Protein AF-A0A7Y5HVT7-F1 (afdb_monomer_lite)

Radius of gyration: 13.72 Å; chains: 1; bounding box: 36×22×36 Å

Sequence (101 aa):
LAGAALTHWRAAVMAGMRAPAEGQPGTPEPSPYLPAGALELPQSVRVSAQGRNAEGHAVAAQAVWFARVKSAQVHACHAVLFSARPDPAAADPFFAGLELQ

Structure (mmCIF, N/CA/C/O backbone):
data_AF-A0A7Y5HVT7-F1
#
_entry.id   AF-A0A7Y5HVT7-F1
#
loop_
_atom_site.group_PDB
_atom_site.id
_atom_site.type_symbol
_atom_site.label_atom_id
_atom_site.label_alt_id
_atom_site.label_comp_id
_atom_site.label_asym_id
_atom_site.label_entity_id
_atom_site.label_seq_id
_atom_site.pdbx_PDB_ins_code
_atom_site.Cartn_x
_atom_site.Cartn_y
_atom_site.Cartn_z
_atom_site.occupancy
_atom_site.B_iso_or_equiv
_atom_site.auth_seq_id
_atom_site.auth_comp_id
_atom_site.auth_asym_id
_atom_site.auth_atom_id
_atom_site.pdbx_PDB_model_num
ATOM 1 N N . LEU A 1 1 ? 3.336 -5.258 16.889 1.00 81.69 1 LEU A N 1
ATOM 2 C CA . LEU A 1 1 ? 3.477 -6.254 15.796 1.00 81.69 1 LEU A CA 1
ATOM 3 C C . LEU A 1 1 ? 3.007 -5.719 14.445 1.00 81.69 1 LEU A C 1
ATOM 5 O O . LEU A 1 1 ? 3.773 -5.814 13.498 1.00 81.69 1 LEU A O 1
ATOM 9 N N . ALA A 1 2 ? 1.819 -5.111 14.348 1.00 88.75 2 ALA A N 1
ATOM 10 C CA . ALA A 1 2 ? 1.285 -4.608 13.074 1.00 88.75 2 ALA A CA 1
ATOM 11 C C . ALA A 1 2 ? 2.235 -3.659 12.317 1.00 88.75 2 ALA A C 1
ATOM 13 O O . ALA A 1 2 ? 2.487 -3.882 11.140 1.00 88.75 2 ALA A O 1
ATOM 14 N N . GLY A 1 3 ? 2.844 -2.677 12.994 1.00 92.62 3 GLY A N 1
ATOM 15 C CA . GLY A 1 3 ? 3.820 -1.779 12.358 1.00 92.62 3 GLY A CA 1
ATOM 16 C C . GLY A 1 3 ? 5.018 -2.518 11.747 1.00 92.62 3 GLY A C 1
ATOM 17 O O . GLY A 1 3 ? 5.370 -2.276 10.599 1.00 92.62 3 GLY A O 1
ATOM 18 N N . ALA A 1 4 ? 5.591 -3.490 12.465 1.00 94.75 4 ALA A N 1
ATOM 19 C CA . ALA A 1 4 ? 6.673 -4.314 11.927 1.00 94.75 4 ALA A CA 1
ATOM 20 C C . ALA A 1 4 ? 6.205 -5.145 10.723 1.00 94.75 4 ALA A C 1
ATOM 22 O O . ALA A 1 4 ? 6.921 -5.215 9.729 1.00 94.75 4 ALA A O 1
ATOM 23 N N . ALA A 1 5 ? 5.006 -5.732 10.774 1.00 95.44 5 ALA A N 1
ATOM 24 C CA . ALA A 1 5 ? 4.454 -6.480 9.647 1.00 95.44 5 ALA A CA 1
ATOM 25 C C . ALA A 1 5 ? 4.308 -5.600 8.392 1.00 95.44 5 ALA A C 1
ATOM 27 O O . ALA A 1 5 ? 4.727 -6.018 7.317 1.00 95.44 5 ALA A O 1
ATOM 28 N N . LEU A 1 6 ? 3.802 -4.368 8.533 1.00 97.50 6 LEU A N 1
ATOM 29 C CA . LEU A 1 6 ? 3.689 -3.414 7.423 1.00 97.50 6 LEU A CA 1
ATOM 30 C C . LEU A 1 6 ? 5.059 -3.046 6.843 1.00 97.50 6 LEU A C 1
ATOM 32 O O . LEU A 1 6 ? 5.229 -3.081 5.626 1.00 97.50 6 LEU A O 1
ATOM 36 N N . THR A 1 7 ? 6.054 -2.768 7.693 1.00 95.88 7 THR A N 1
ATOM 37 C CA . THR A 1 7 ? 7.422 -2.459 7.245 1.00 95.88 7 THR A CA 1
ATOM 38 C C . THR A 1 7 ? 8.030 -3.601 6.430 1.00 95.88 7 THR A C 1
ATOM 40 O O . THR A 1 7 ? 8.507 -3.377 5.316 1.00 95.88 7 THR A O 1
ATOM 43 N N . HIS A 1 8 ? 7.998 -4.829 6.955 1.00 95.38 8 HIS A N 1
ATOM 44 C CA . HIS A 1 8 ? 8.603 -5.979 6.277 1.00 95.38 8 HIS A CA 1
ATOM 45 C C . HIS A 1 8 ? 7.833 -6.357 5.010 1.00 95.38 8 HIS A C 1
ATOM 47 O O . HIS A 1 8 ? 8.443 -6.684 3.994 1.00 95.38 8 HIS A O 1
ATOM 53 N N . TRP A 1 9 ? 6.501 -6.272 5.039 1.00 96.62 9 TRP A N 1
ATOM 54 C CA . TRP A 1 9 ? 5.688 -6.551 3.862 1.00 96.62 9 TRP A CA 1
ATOM 55 C C . TRP A 1 9 ? 5.953 -5.544 2.742 1.00 96.62 9 TRP A C 1
ATOM 57 O O . TRP A 1 9 ? 6.156 -5.951 1.599 1.00 96.62 9 TRP A O 1
ATOM 67 N N . ARG A 1 10 ? 6.046 -4.248 3.063 1.00 96.44 10 ARG A N 1
ATOM 68 C CA . ARG A 1 10 ? 6.445 -3.216 2.098 1.00 96.44 10 ARG A CA 1
ATOM 69 C C . ARG A 1 10 ? 7.797 -3.545 1.471 1.00 96.44 10 ARG A C 1
ATOM 71 O O . ARG A 1 10 ? 7.895 -3.577 0.250 1.00 96.44 10 ARG A O 1
ATOM 78 N N . ALA A 1 11 ? 8.813 -3.852 2.280 1.00 94.56 11 ALA A N 1
ATOM 79 C CA . ALA A 1 11 ? 10.137 -4.216 1.774 1.00 94.56 11 ALA A CA 1
ATOM 80 C C . ALA A 1 11 ? 10.085 -5.428 0.823 1.00 94.56 11 ALA A C 1
ATOM 82 O O . ALA A 1 11 ? 10.703 -5.405 -0.240 1.00 94.56 11 ALA A O 1
ATOM 83 N N . ALA A 1 12 ? 9.293 -6.452 1.158 1.00 95.38 12 ALA A N 1
ATOM 84 C CA . ALA A 1 12 ? 9.121 -7.635 0.319 1.00 95.38 12 ALA A CA 1
ATOM 85 C C . ALA A 1 12 ? 8.446 -7.319 -1.029 1.00 95.38 12 ALA A C 1
ATOM 87 O O . ALA A 1 12 ? 8.902 -7.800 -2.066 1.00 95.38 12 ALA A O 1
ATOM 88 N N . VAL A 1 13 ? 7.397 -6.487 -1.039 1.00 95.50 13 VAL A N 1
ATOM 89 C CA . VAL A 1 13 ? 6.726 -6.056 -2.282 1.00 95.50 13 VAL A CA 1
ATOM 90 C C . VAL A 1 13 ? 7.690 -5.262 -3.168 1.00 95.50 13 VAL A C 1
ATOM 92 O O . VAL A 1 13 ? 7.803 -5.545 -4.360 1.00 95.50 13 VAL A O 1
ATOM 95 N N . MET A 1 14 ? 8.436 -4.325 -2.577 1.00 95.31 14 MET A N 1
ATOM 96 C CA . MET A 1 14 ? 9.422 -3.499 -3.281 1.00 95.31 14 MET A CA 1
ATOM 97 C C . MET A 1 14 ? 10.558 -4.332 -3.887 1.00 95.31 14 MET A C 1
ATOM 99 O O . MET A 1 14 ? 10.923 -4.140 -5.049 1.00 95.31 14 MET A O 1
ATOM 103 N N . ALA A 1 15 ? 11.075 -5.307 -3.136 1.00 94.06 15 ALA A N 1
ATOM 104 C CA . ALA A 1 15 ? 12.078 -6.245 -3.629 1.00 94.06 15 ALA A CA 1
ATOM 105 C C . ALA A 1 15 ? 11.530 -7.128 -4.763 1.00 94.06 15 ALA A C 1
ATOM 107 O O . ALA A 1 15 ? 12.212 -7.340 -5.766 1.00 94.06 15 ALA A O 1
ATOM 108 N N . GLY A 1 16 ? 10.280 -7.593 -4.646 1.00 93.88 16 GLY A N 1
ATOM 109 C CA . GLY A 1 16 ? 9.612 -8.399 -5.671 1.00 93.88 16 GLY A CA 1
ATOM 110 C C . GLY A 1 16 ? 9.476 -7.678 -7.015 1.00 93.88 16 GLY A C 1
ATOM 111 O O . GLY A 1 16 ? 9.673 -8.292 -8.062 1.00 93.88 16 GLY A O 1
ATOM 112 N N . MET A 1 17 ? 9.222 -6.367 -6.992 1.00 94.75 17 MET A N 1
ATOM 113 C CA . MET A 1 17 ? 9.202 -5.526 -8.194 1.00 94.75 17 MET A CA 1
ATOM 114 C C . MET A 1 17 ? 10.576 -4.965 -8.579 1.00 94.75 17 MET A C 1
ATOM 116 O O . MET A 1 17 ? 10.647 -4.089 -9.437 1.00 94.75 17 MET A O 1
ATOM 120 N N . ARG A 1 18 ? 11.667 -5.415 -7.943 1.00 95.31 18 ARG A N 1
ATOM 121 C CA . ARG A 1 18 ? 13.038 -4.941 -8.206 1.00 95.31 18 ARG A CA 1
ATOM 122 C C . ARG A 1 18 ? 13.137 -3.407 -8.214 1.00 95.31 18 ARG A C 1
ATOM 124 O O . ARG A 1 18 ? 13.818 -2.834 -9.067 1.00 95.31 18 ARG A O 1
ATOM 131 N N . ALA A 1 19 ? 12.398 -2.747 -7.322 1.00 93.69 19 ALA A N 1
ATOM 132 C CA . ALA A 1 19 ? 12.476 -1.302 -7.157 1.00 93.69 19 ALA A CA 1
ATOM 133 C C . ALA A 1 19 ? 13.845 -0.905 -6.569 1.00 93.69 19 ALA A C 1
ATOM 135 O O . ALA A 1 19 ? 14.476 -1.736 -5.906 1.00 93.69 19 ALA A O 1
ATOM 136 N N . PRO A 1 20 ? 14.307 0.342 -6.781 1.00 90.12 20 PRO A N 1
ATOM 137 C CA . PRO A 1 20 ? 15.536 0.836 -6.167 1.00 90.12 20 PRO A CA 1
ATOM 138 C C . PRO A 1 20 ? 15.503 0.657 -4.646 1.00 90.12 20 PRO A C 1
ATOM 140 O O . PRO A 1 20 ? 14.508 0.985 -3.995 1.00 90.12 20 PRO A O 1
ATOM 143 N N . ALA A 1 21 ? 16.583 0.100 -4.099 1.00 84.69 21 ALA A N 1
ATOM 144 C CA . ALA A 1 21 ? 16.719 -0.120 -2.665 1.00 84.69 21 ALA A CA 1
ATOM 145 C C . ALA A 1 21 ? 16.990 1.202 -1.935 1.00 84.69 21 ALA A C 1
ATOM 147 O O . ALA A 1 21 ? 17.505 2.142 -2.538 1.00 84.69 21 ALA A O 1
ATOM 148 N N . GLU A 1 22 ? 16.690 1.256 -0.634 1.00 82.31 22 GLU A N 1
ATOM 149 C CA . GLU A 1 22 ? 16.912 2.453 0.187 1.00 82.31 22 GLU A CA 1
ATOM 150 C C . GLU A 1 22 ? 18.332 3.021 0.012 1.00 82.31 22 GLU A C 1
ATOM 152 O O . GLU A 1 22 ? 19.325 2.291 0.025 1.00 82.31 22 GLU A O 1
ATOM 157 N N . GLY A 1 23 ? 18.419 4.340 -0.178 1.00 81.81 23 GLY A N 1
ATOM 158 C CA . GLY A 1 23 ? 19.679 5.051 -0.415 1.00 81.81 23 GLY A CA 1
ATOM 159 C C . GLY A 1 23 ? 20.147 5.064 -1.875 1.00 81.81 23 GLY A C 1
ATOM 160 O O . GLY A 1 23 ? 21.149 5.709 -2.179 1.00 81.81 23 GLY A O 1
ATOM 161 N N . GLN A 1 24 ? 19.433 4.405 -2.793 1.00 86.31 24 GLN A N 1
ATOM 162 C CA . GLN A 1 24 ? 19.723 4.468 -4.226 1.00 86.31 24 GLN A CA 1
ATOM 163 C C . GLN A 1 24 ? 18.945 5.602 -4.916 1.00 86.31 24 GLN A C 1
ATOM 165 O O . GLN A 1 24 ? 17.829 5.940 -4.506 1.00 86.31 24 GLN A O 1
ATOM 170 N N . PRO A 1 25 ? 19.478 6.178 -6.007 1.00 84.81 25 PRO A N 1
ATOM 171 C CA . PRO A 1 25 ? 18.726 7.112 -6.836 1.00 84.81 25 PRO A CA 1
ATOM 172 C C . PRO A 1 25 ? 17.405 6.496 -7.313 1.00 84.81 25 PRO A C 1
ATOM 174 O O . PRO A 1 25 ? 17.379 5.374 -7.817 1.00 84.81 25 PRO A O 1
ATOM 177 N N . GLY A 1 26 ? 16.306 7.234 -7.153 1.00 84.00 26 GLY A N 1
ATOM 178 C CA . GLY A 1 26 ? 14.968 6.749 -7.498 1.00 84.00 26 GLY A CA 1
ATOM 179 C C . GLY A 1 26 ? 14.309 5.867 -6.433 1.00 84.00 26 GLY A C 1
ATOM 180 O O . GLY A 1 26 ? 13.278 5.265 -6.729 1.00 84.00 26 GLY A O 1
ATOM 181 N N . THR A 1 27 ? 14.869 5.793 -5.215 1.00 88.88 27 THR A N 1
ATOM 182 C CA . THR A 1 27 ? 14.187 5.189 -4.056 1.00 88.88 27 THR A CA 1
ATOM 183 C C . THR A 1 27 ? 12.822 5.853 -3.862 1.00 88.88 27 THR A C 1
ATOM 185 O O . THR A 1 27 ? 12.759 7.077 -3.733 1.00 88.88 27 THR A O 1
ATOM 188 N N . PRO A 1 28 ? 11.729 5.079 -3.819 1.00 89.50 28 PRO A N 1
ATOM 189 C CA . PRO A 1 28 ? 10.405 5.624 -3.556 1.00 89.50 28 PRO A CA 1
ATOM 190 C C . PRO A 1 28 ? 10.280 6.172 -2.138 1.00 89.50 28 PRO A C 1
ATOM 192 O O . PRO A 1 28 ? 10.528 5.454 -1.170 1.00 89.50 28 PRO A O 1
ATOM 195 N N . GLU A 1 29 ? 9.839 7.421 -2.018 1.00 91.00 29 GLU A N 1
ATOM 196 C CA . GLU A 1 29 ? 9.564 8.042 -0.725 1.00 91.00 29 GLU A CA 1
ATOM 197 C C . GLU A 1 29 ? 8.117 7.758 -0.293 1.00 91.00 29 GLU A C 1
ATOM 199 O O . GLU A 1 29 ? 7.172 8.119 -1.007 1.00 91.00 29 GLU A O 1
ATOM 204 N N . PRO A 1 30 ? 7.905 7.094 0.857 1.00 94.25 30 PRO A N 1
ATOM 205 C CA . PRO A 1 30 ? 6.568 6.904 1.395 1.00 94.25 30 PRO A CA 1
ATOM 206 C C . PRO A 1 30 ? 5.980 8.230 1.878 1.00 94.25 30 PRO A C 1
ATOM 208 O O . PRO A 1 30 ? 6.659 9.000 2.555 1.00 94.25 30 PRO A O 1
ATOM 211 N N . SER A 1 31 ? 4.696 8.457 1.618 1.00 95.12 31 SER A N 1
ATOM 212 C CA . SER A 1 31 ? 3.933 9.553 2.225 1.00 95.12 31 SER A CA 1
ATOM 213 C C . SER A 1 31 ? 2.803 9.017 3.108 1.00 95.12 31 SER A C 1
ATOM 215 O O . SER A 1 31 ? 2.339 7.895 2.887 1.00 95.12 31 SER A O 1
ATOM 217 N N . PRO A 1 32 ? 2.364 9.765 4.138 1.00 96.62 32 PRO A N 1
ATOM 218 C CA . PRO A 1 32 ? 1.293 9.317 5.021 1.00 96.62 32 PRO A CA 1
ATOM 219 C C . PRO A 1 32 ? 0.012 8.980 4.253 1.00 96.62 32 PRO A C 1
ATOM 221 O O . PRO A 1 32 ? -0.387 9.699 3.337 1.00 96.62 32 PRO A O 1
ATOM 224 N N . TYR A 1 33 ? -0.647 7.891 4.644 1.00 95.75 33 TYR A N 1
ATOM 225 C CA . TYR A 1 33 ? -1.949 7.511 4.107 1.00 95.75 33 TYR A CA 1
ATOM 226 C C . TYR A 1 33 ? -2.770 6.823 5.191 1.00 95.75 33 TYR A C 1
ATOM 228 O O . TYR A 1 33 ? -2.378 5.778 5.709 1.00 95.75 33 TYR A O 1
ATOM 236 N N . LEU A 1 34 ? -3.916 7.412 5.523 1.00 95.56 34 LEU A N 1
ATOM 237 C CA . LEU A 1 34 ? -4.801 6.915 6.568 1.00 95.56 34 LEU A CA 1
ATOM 238 C C . LEU A 1 34 ? -6.252 6.928 6.064 1.00 95.56 34 LEU A C 1
ATOM 240 O O . LEU A 1 34 ? -6.9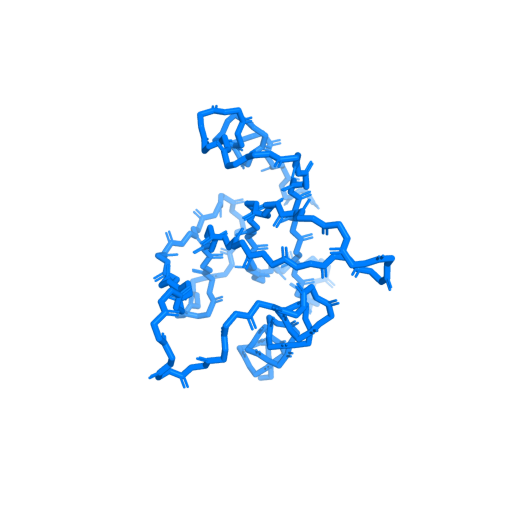07 7.969 6.132 1.00 95.56 34 LEU A O 1
ATOM 244 N N . PRO A 1 35 ? -6.758 5.806 5.521 1.00 94.75 35 PRO A N 1
ATOM 245 C CA . PRO A 1 35 ? -8.153 5.712 5.112 1.00 94.75 35 PRO A CA 1
ATOM 246 C C . PRO A 1 35 ? -9.073 5.608 6.334 1.00 94.75 35 PRO A C 1
ATOM 248 O O . PRO A 1 35 ? -8.657 5.194 7.420 1.00 94.75 35 PRO A O 1
ATOM 251 N N . ALA A 1 36 ? -10.347 5.958 6.157 1.00 93.12 36 ALA A N 1
ATOM 252 C CA . ALA A 1 36 ? -11.339 5.861 7.223 1.00 93.12 36 ALA A CA 1
ATOM 253 C C . ALA A 1 36 ? -11.441 4.417 7.753 1.00 93.12 36 ALA A C 1
ATOM 255 O O . ALA A 1 36 ? -11.572 3.468 6.983 1.00 93.12 36 ALA A O 1
ATOM 256 N N . GLY A 1 37 ? -11.369 4.251 9.077 1.00 93.06 37 GLY A N 1
ATOM 257 C CA . GLY A 1 37 ? -11.391 2.938 9.735 1.00 93.06 37 GLY A CA 1
ATOM 258 C C . GLY A 1 37 ? -10.026 2.245 9.857 1.00 93.06 37 GLY A C 1
ATOM 259 O O . GLY A 1 37 ? -9.949 1.144 10.408 1.00 93.06 37 GLY A O 1
ATOM 260 N N . ALA A 1 38 ? -8.941 2.864 9.381 1.00 95.88 38 ALA A N 1
ATOM 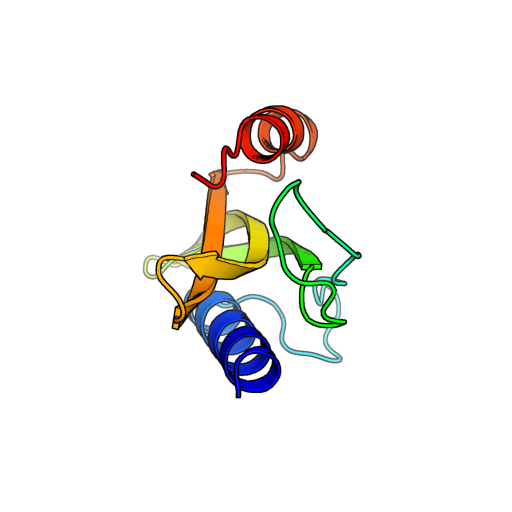261 C CA . ALA A 1 38 ? -7.588 2.383 9.632 1.00 95.88 38 ALA A CA 1
ATOM 262 C C . ALA A 1 38 ? -7.051 2.832 11.001 1.00 95.88 38 ALA A C 1
ATOM 264 O O . ALA A 1 38 ? -7.499 3.808 11.599 1.00 95.88 38 ALA A O 1
ATOM 265 N N . LEU A 1 39 ? -6.056 2.098 11.489 1.00 95.25 39 LEU A N 1
ATOM 266 C CA . LEU A 1 39 ? -5.275 2.435 12.669 1.00 95.25 39 LEU A CA 1
ATOM 267 C C . LEU A 1 39 ? -4.235 3.503 12.326 1.00 95.25 39 LEU A C 1
ATOM 269 O O . LEU A 1 39 ? -3.502 3.382 11.338 1.00 95.25 39 LEU A O 1
ATOM 273 N N . GLU A 1 40 ? -4.132 4.506 13.195 1.00 95.38 40 GLU A N 1
ATOM 274 C CA . GLU A 1 40 ? -3.119 5.553 13.108 1.00 95.38 40 GLU A CA 1
ATOM 275 C C . GLU A 1 40 ? -1.747 4.978 13.484 1.00 95.38 40 GLU A C 1
ATOM 277 O O . GLU A 1 40 ? -1.388 4.833 14.652 1.00 95.38 40 GLU A O 1
ATOM 282 N N . LEU A 1 41 ? -1.000 4.569 12.462 1.00 95.94 41 LEU A N 1
ATOM 283 C CA . LEU A 1 41 ? 0.344 4.020 12.580 1.00 95.94 41 LEU A CA 1
ATOM 284 C C . LEU A 1 41 ? 1.283 4.815 11.667 1.00 95.94 41 LEU A C 1
ATOM 286 O O . LEU A 1 41 ? 0.911 5.081 10.524 1.00 95.94 41 LEU A O 1
ATOM 290 N N . PRO A 1 42 ? 2.531 5.099 12.081 1.00 96.06 42 PRO A N 1
ATOM 291 C CA . PRO A 1 42 ? 3.530 5.715 11.200 1.00 96.06 42 PRO A CA 1
ATOM 292 C C . PRO A 1 42 ? 3.824 4.897 9.933 1.00 96.06 42 PRO A C 1
ATOM 294 O O . PRO A 1 42 ? 4.326 5.422 8.946 1.00 96.06 42 PRO A O 1
ATOM 297 N N . GLN A 1 43 ? 3.540 3.592 9.967 1.00 97.12 43 GLN A N 1
ATOM 298 C CA . GLN A 1 43 ? 3.714 2.674 8.842 1.00 97.12 43 GLN A CA 1
ATOM 299 C C . GLN A 1 43 ? 2.494 2.624 7.907 1.00 97.12 43 GLN A C 1
ATOM 301 O O . GLN A 1 43 ? 2.547 1.909 6.907 1.00 97.12 43 GLN A O 1
ATOM 306 N N . SER A 1 44 ? 1.422 3.365 8.213 1.00 97.56 44 SER A N 1
ATOM 307 C CA . SER A 1 44 ? 0.288 3.559 7.310 1.00 97.56 44 SER A CA 1
ATOM 308 C C . SER A 1 44 ? 0.657 4.607 6.251 1.00 97.56 44 SER A C 1
ATOM 310 O O . SER A 1 44 ? 0.676 5.811 6.517 1.00 97.56 44 SER A O 1
ATOM 312 N N . VAL A 1 45 ? 1.047 4.145 5.061 1.00 97.50 45 VAL A N 1
ATOM 313 C CA . VAL A 1 45 ? 1.684 4.968 4.023 1.00 97.50 45 VAL A CA 1
ATOM 314 C C . VAL A 1 45 ? 1.213 4.609 2.620 1.00 97.50 45 VAL A C 1
ATOM 316 O O . VAL A 1 45 ? 0.837 3.469 2.347 1.00 97.50 45 VAL A O 1
ATOM 319 N N . ARG A 1 46 ? 1.318 5.574 1.705 1.00 96.88 46 ARG A N 1
ATOM 320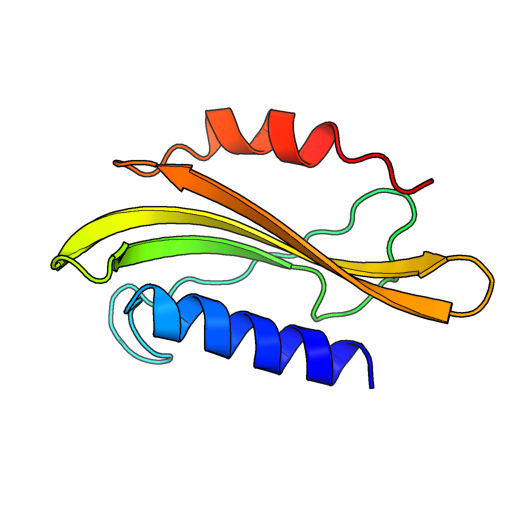 C CA . ARG A 1 46 ? 1.274 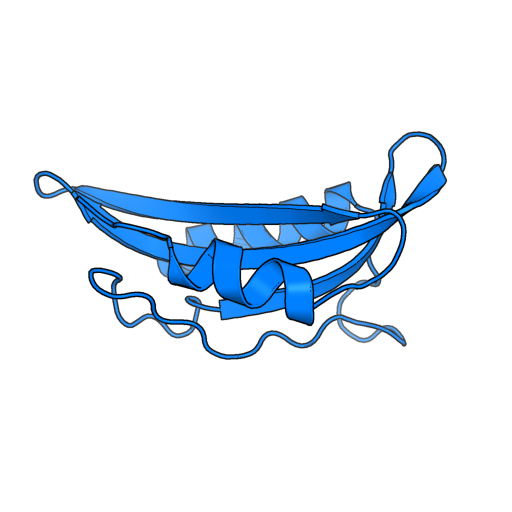5.372 0.255 1.00 96.88 46 ARG A CA 1
ATOM 321 C C . ARG A 1 46 ? 2.683 5.463 -0.330 1.00 96.88 46 ARG A C 1
ATOM 323 O O . ARG A 1 46 ? 3.505 6.244 0.143 1.00 96.88 46 ARG A O 1
ATOM 330 N N . VAL A 1 47 ? 2.961 4.683 -1.369 1.00 95.44 47 VAL A N 1
ATOM 331 C CA . VAL A 1 47 ? 4.226 4.693 -2.115 1.00 95.44 47 VAL A CA 1
ATOM 332 C C . VAL A 1 47 ? 3.926 4.682 -3.611 1.00 95.44 47 VAL A C 1
ATOM 334 O O . VAL A 1 47 ? 3.102 3.899 -4.083 1.00 95.44 47 VAL A O 1
ATOM 337 N N . SER A 1 48 ? 4.629 5.540 -4.350 1.00 94.44 48 SER A N 1
ATOM 338 C CA . SER A 1 48 ? 4.685 5.534 -5.813 1.00 94.44 48 SER A CA 1
ATOM 339 C C . SER A 1 48 ? 6.053 5.012 -6.233 1.00 94.44 48 SER A C 1
ATOM 341 O O . SER A 1 48 ? 7.066 5.651 -5.957 1.00 94.44 48 SER A O 1
ATOM 343 N N . ALA A 1 49 ? 6.095 3.843 -6.864 1.00 94.06 49 ALA A N 1
ATOM 344 C CA . ALA A 1 49 ? 7.331 3.145 -7.187 1.00 94.06 49 ALA A CA 1
ATOM 345 C C . ALA A 1 49 ? 7.425 2.787 -8.669 1.00 94.06 49 ALA A C 1
ATOM 347 O O . ALA A 1 49 ? 6.422 2.550 -9.342 1.00 94.06 49 ALA A O 1
ATOM 348 N N . GLN A 1 50 ? 8.658 2.689 -9.158 1.00 94.62 50 GLN A N 1
ATOM 349 C CA . GLN A 1 50 ? 8.979 2.133 -10.467 1.00 94.62 50 GLN A CA 1
ATOM 350 C C . GLN A 1 50 ? 9.987 1.003 -10.290 1.00 94.62 50 GLN A C 1
ATOM 352 O O . GLN A 1 50 ? 10.871 1.070 -9.437 1.00 94.62 50 GLN A O 1
ATOM 357 N N . GLY A 1 51 ? 9.837 -0.043 -11.089 1.00 94.25 51 GLY A N 1
ATOM 358 C CA . GLY A 1 51 ? 10.673 -1.227 -11.015 1.00 94.25 51 GLY A CA 1
ATOM 359 C C . GLY A 1 51 ? 10.529 -2.094 -12.256 1.00 94.25 51 GLY A C 1
ATOM 360 O O . GLY A 1 51 ? 10.188 -1.616 -13.341 1.00 94.25 51 GLY A O 1
ATOM 361 N N . ARG A 1 52 ? 10.806 -3.384 -12.097 1.00 95.31 52 ARG A N 1
ATOM 362 C CA . ARG A 1 52 ? 10.712 -4.391 -13.150 1.00 95.31 52 ARG A CA 1
ATOM 363 C C . ARG A 1 52 ? 10.003 -5.641 -12.651 1.00 95.31 52 ARG A C 1
ATOM 365 O O . ARG A 1 52 ? 10.260 -6.106 -11.544 1.00 95.31 52 ARG A O 1
ATOM 372 N N . ASN A 1 53 ? 9.144 -6.213 -13.488 1.00 93.06 53 ASN A N 1
ATOM 373 C CA . ASN A 1 53 ? 8.513 -7.498 -13.199 1.00 93.06 53 ASN A CA 1
ATOM 374 C C . ASN A 1 53 ? 9.507 -8.671 -13.378 1.00 93.06 53 ASN A C 1
ATOM 376 O O . ASN A 1 53 ? 10.681 -8.478 -13.711 1.00 93.06 53 ASN A O 1
ATOM 380 N N . ALA A 1 54 ? 9.038 -9.905 -13.169 1.00 90.75 54 ALA A N 1
ATOM 381 C CA . ALA A 1 54 ? 9.866 -11.109 -13.293 1.00 90.75 54 ALA A CA 1
ATOM 382 C C . ALA A 1 54 ? 10.451 -11.314 -14.705 1.00 90.75 54 ALA A C 1
ATOM 384 O O . ALA A 1 54 ? 11.556 -11.836 -14.835 1.00 90.75 54 ALA A O 1
ATOM 385 N N . GLU A 1 55 ? 9.742 -10.850 -15.735 1.00 92.31 55 GLU A N 1
ATOM 386 C CA . GLU A 1 55 ? 10.159 -10.890 -17.144 1.00 92.31 55 GLU A CA 1
ATOM 387 C C . GLU A 1 55 ? 11.128 -9.751 -17.513 1.00 92.31 55 GLU A C 1
ATOM 389 O O . GLU A 1 55 ? 11.669 -9.718 -18.613 1.00 92.31 55 GLU A O 1
ATOM 394 N N . GLY A 1 56 ? 11.375 -8.807 -16.597 1.00 93.25 56 GLY A N 1
ATOM 395 C CA . GLY A 1 56 ? 12.266 -7.666 -16.806 1.00 93.25 56 GLY A CA 1
ATOM 396 C C . GLY A 1 56 ? 11.601 -6.431 -17.422 1.00 93.25 56 GLY A C 1
ATOM 397 O O . GLY A 1 56 ? 12.292 -5.422 -17.610 1.00 93.25 56 GLY A O 1
ATOM 398 N N . HIS A 1 57 ? 10.292 -6.481 -17.687 1.00 93.81 57 HIS A N 1
ATOM 399 C CA . HIS A 1 57 ? 9.502 -5.358 -18.189 1.00 93.81 57 HIS A CA 1
ATOM 400 C C . HIS A 1 57 ? 9.318 -4.286 -17.116 1.00 93.81 57 HIS A C 1
ATOM 402 O O . HIS A 1 57 ? 9.127 -4.600 -15.939 1.00 93.81 57 HIS A O 1
ATOM 408 N N . ALA A 1 58 ? 9.362 -3.019 -17.533 1.00 94.12 58 ALA A N 1
ATOM 409 C CA . ALA A 1 58 ? 9.114 -1.892 -16.645 1.00 94.12 58 ALA A CA 1
ATOM 410 C C . ALA A 1 58 ? 7.690 -1.954 -16.079 1.00 94.12 58 ALA A C 1
ATOM 412 O O . ALA A 1 58 ? 6.729 -2.206 -16.807 1.00 94.12 58 ALA A O 1
ATOM 413 N N . VAL A 1 59 ? 7.570 -1.705 -14.779 1.00 95.12 59 VAL A N 1
ATOM 414 C CA . VAL A 1 59 ? 6.290 -1.637 -14.078 1.00 95.12 59 VAL A CA 1
ATOM 415 C C . VAL A 1 59 ? 6.306 -0.461 -13.112 1.00 95.12 59 VAL A C 1
ATOM 417 O O . VAL A 1 59 ? 7.297 -0.220 -12.420 1.00 95.12 59 VAL A O 1
ATOM 420 N N . ALA A 1 60 ? 5.201 0.271 -13.066 1.00 95.25 60 ALA A N 1
ATOM 421 C CA . ALA A 1 60 ? 4.924 1.259 -12.042 1.00 95.25 60 ALA A CA 1
ATOM 422 C C . ALA A 1 60 ? 3.893 0.698 -11.060 1.00 95.25 60 ALA A C 1
ATOM 424 O O . ALA A 1 60 ? 2.981 -0.031 -11.450 1.00 95.25 60 ALA A O 1
ATOM 425 N N . ALA A 1 61 ? 4.049 1.043 -9.787 1.00 95.19 61 ALA A N 1
ATOM 426 C CA . ALA A 1 61 ? 3.128 0.678 -8.725 1.00 95.19 61 ALA A CA 1
ATOM 427 C C . ALA A 1 61 ? 2.705 1.936 -7.968 1.00 95.19 61 ALA A C 1
ATOM 429 O O . ALA A 1 61 ? 3.549 2.722 -7.539 1.00 95.19 61 ALA A O 1
ATOM 430 N N . GLN A 1 62 ? 1.401 2.114 -7.792 1.00 96.38 62 GLN A N 1
ATOM 431 C CA . GLN A 1 62 ? 0.847 2.957 -6.737 1.00 96.38 62 GLN A CA 1
ATOM 432 C C . GLN A 1 62 ? 0.328 2.005 -5.672 1.00 96.38 62 GLN A C 1
ATOM 434 O O . GLN A 1 62 ? -0.469 1.127 -5.993 1.00 96.38 62 GLN A O 1
ATOM 439 N N . ALA A 1 63 ? 0.800 2.118 -4.439 1.00 96.75 63 ALA A N 1
ATOM 440 C CA . ALA A 1 63 ? 0.461 1.160 -3.397 1.00 96.75 63 ALA A CA 1
ATOM 441 C C . ALA A 1 63 ? 0.247 1.843 -2.053 1.00 96.75 63 ALA A C 1
ATOM 443 O O . ALA A 1 63 ? 0.892 2.845 -1.747 1.00 96.75 63 ALA A O 1
ATOM 444 N N . VAL A 1 64 ? -0.644 1.276 -1.247 1.00 97.56 64 VAL A N 1
ATOM 445 C CA . VAL A 1 64 ? -0.916 1.707 0.123 1.00 97.56 64 VAL A CA 1
ATOM 446 C C . VAL A 1 64 ? -0.762 0.535 1.080 1.00 97.56 64 VAL A C 1
ATOM 448 O O . VAL A 1 64 ? -1.177 -0.583 0.780 1.00 97.56 64 VAL A O 1
ATOM 451 N N . TRP A 1 65 ? -0.192 0.807 2.248 1.00 98.19 65 TRP A N 1
ATOM 452 C CA . TRP A 1 65 ? -0.094 -0.106 3.382 1.00 98.19 65 TRP A CA 1
ATOM 453 C C . TRP A 1 65 ? -0.735 0.574 4.577 1.00 98.19 65 TRP A C 1
ATOM 455 O O . TRP A 1 65 ? -0.464 1.741 4.825 1.00 98.19 65 TRP A O 1
ATOM 465 N N . PHE A 1 66 ? -1.575 -0.137 5.316 1.00 97.69 66 PHE A N 1
ATOM 466 C CA . PHE A 1 66 ? -2.181 0.348 6.557 1.00 97.69 66 PHE A CA 1
ATOM 467 C C . PHE A 1 66 ? -2.641 -0.847 7.389 1.00 97.69 66 PHE A C 1
ATOM 469 O O . PHE A 1 66 ? -2.628 -1.983 6.919 1.00 97.69 66 PHE A O 1
ATOM 476 N N . ALA A 1 67 ? -3.052 -0.623 8.632 1.00 96.88 67 ALA A N 1
ATOM 477 C CA . ALA A 1 67 ? -3.689 -1.660 9.437 1.00 96.88 67 ALA A CA 1
ATOM 478 C C . ALA A 1 67 ? -5.107 -1.251 9.819 1.00 96.88 67 ALA A C 1
ATOM 480 O O . ALA A 1 67 ? -5.411 -0.066 9.885 1.00 96.88 67 ALA A O 1
ATOM 481 N N . ARG A 1 68 ? -5.966 -2.224 10.110 1.00 95.00 68 ARG A N 1
ATOM 482 C CA . ARG A 1 68 ? -7.318 -1.992 10.633 1.00 95.00 68 ARG A CA 1
ATOM 483 C C . ARG A 1 68 ? -7.662 -2.998 11.719 1.00 95.00 68 ARG A C 1
ATOM 485 O O . ARG A 1 68 ? -7.033 -4.054 11.803 1.00 95.00 68 ARG A O 1
ATOM 492 N N . VAL A 1 69 ? -8.687 -2.700 12.510 1.00 94.19 69 VAL A N 1
ATOM 493 C CA . VAL A 1 69 ? -9.281 -3.672 13.434 1.00 94.19 69 VAL A CA 1
ATOM 494 C C . VAL A 1 69 ? -10.510 -4.281 12.777 1.00 94.19 69 VAL A C 1
ATOM 496 O O . VAL A 1 69 ? -11.411 -3.560 12.364 1.00 94.19 69 VAL A O 1
ATOM 499 N N . LYS A 1 70 ? -10.562 -5.610 12.695 1.00 91.81 70 LYS A N 1
ATOM 500 C CA . LYS A 1 70 ? -11.746 -6.358 12.267 1.00 91.81 70 LYS A CA 1
ATOM 501 C C . LYS A 1 70 ? -12.012 -7.464 13.278 1.00 91.81 70 LYS A C 1
ATOM 503 O O . LYS A 1 70 ? -11.130 -8.274 13.528 1.00 91.81 70 LYS A O 1
AT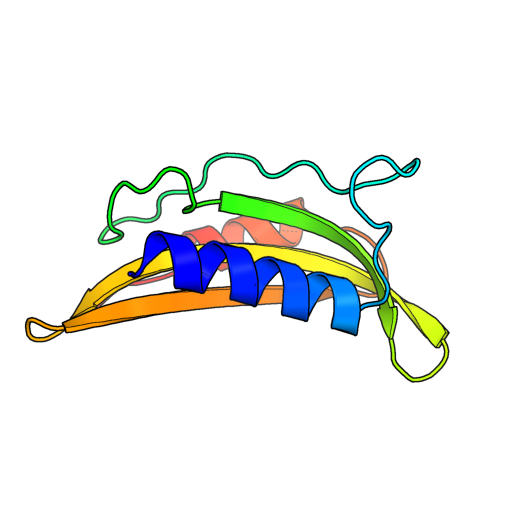OM 508 N N . SER A 1 71 ? -13.216 -7.517 13.855 1.00 89.19 71 SER A N 1
ATOM 509 C CA . SER A 1 71 ? -13.613 -8.586 14.798 1.00 89.19 71 SER A CA 1
ATOM 510 C C . SER A 1 71 ? -12.592 -8.825 15.929 1.00 89.19 71 SER A C 1
ATOM 512 O O . SER A 1 71 ? -12.190 -9.955 16.184 1.00 89.19 71 SER A O 1
ATOM 514 N N . ALA A 1 72 ? -12.131 -7.745 16.575 1.00 89.38 72 ALA A N 1
ATOM 515 C CA . ALA A 1 72 ? -11.101 -7.751 17.627 1.00 89.38 72 ALA A CA 1
ATOM 516 C C . ALA A 1 72 ? -9.690 -8.223 17.204 1.00 89.38 72 ALA A C 1
ATOM 518 O O . ALA A 1 72 ? -8.816 -8.381 18.054 1.00 89.38 72 ALA A O 1
ATOM 519 N N . GLN A 1 73 ? -9.428 -8.391 15.905 1.00 92.94 73 GLN A N 1
ATOM 520 C CA . GLN A 1 73 ? -8.104 -8.715 15.371 1.00 92.94 73 GLN A CA 1
ATOM 521 C C . GLN A 1 73 ? -7.526 -7.548 14.573 1.00 92.94 73 GLN A C 1
ATOM 523 O O . GLN A 1 73 ? -8.244 -6.824 13.883 1.00 92.94 73 GLN A O 1
ATOM 528 N N . VAL A 1 74 ? -6.204 -7.379 14.644 1.00 94.12 74 VAL A N 1
ATOM 529 C CA . VAL A 1 74 ? -5.487 -6.389 13.832 1.00 94.12 74 VAL A CA 1
ATOM 530 C C . VAL A 1 74 ? -5.084 -7.024 12.509 1.00 94.12 74 VAL A C 1
ATOM 532 O O . VAL A 1 74 ? -4.346 -8.005 12.484 1.00 94.12 74 VAL A O 1
ATOM 535 N N . HIS A 1 75 ? -5.558 -6.451 11.410 1.00 94.81 75 HIS A N 1
ATOM 536 C CA . HIS A 1 75 ? -5.261 -6.900 10.058 1.00 94.81 75 HIS A CA 1
ATOM 537 C C . HIS A 1 75 ? -4.313 -5.900 9.403 1.00 94.81 75 HIS A C 1
ATOM 539 O O . HIS A 1 75 ? -4.616 -4.709 9.358 1.00 94.81 75 HIS A O 1
ATOM 545 N N . ALA A 1 76 ? -3.187 -6.382 8.879 1.00 95.44 76 ALA A N 1
ATOM 546 C CA . ALA A 1 76 ? -2.389 -5.617 7.931 1.00 95.44 76 ALA A CA 1
ATOM 547 C C . ALA A 1 76 ? -3.082 -5.652 6.563 1.00 95.44 76 ALA A C 1
ATOM 549 O O . ALA A 1 76 ? -3.515 -6.711 6.105 1.00 95.44 76 ALA A O 1
ATOM 550 N N . CYS A 1 77 ? -3.186 -4.501 5.915 1.00 96.06 77 CYS A N 1
ATOM 551 C CA . CYS A 1 77 ? -3.851 -4.319 4.637 1.00 96.06 77 CYS A CA 1
ATOM 552 C C . CYS A 1 77 ? -2.873 -3.724 3.624 1.00 96.06 77 CYS A C 1
ATOM 554 O O . CYS A 1 77 ? -2.039 -2.882 3.961 1.00 96.06 77 CYS A O 1
ATOM 556 N N . HIS A 1 78 ? -3.005 -4.168 2.378 1.00 97.12 78 HIS A N 1
ATOM 557 C CA . HIS A 1 78 ? -2.257 -3.662 1.238 1.00 97.12 78 HIS A CA 1
ATOM 558 C C . HIS A 1 78 ? -3.180 -3.612 0.029 1.00 97.12 78 HIS A C 1
ATOM 560 O O . HIS A 1 78 ? -3.859 -4.596 -0.269 1.00 97.12 78 HIS A O 1
ATOM 566 N N . ALA A 1 79 ? -3.174 -2.488 -0.674 1.00 96.88 79 ALA A N 1
ATOM 567 C CA . ALA A 1 79 ? -3.822 -2.348 -1.967 1.00 96.88 79 ALA A CA 1
ATOM 568 C C . ALA A 1 79 ? -2.820 -1.738 -2.947 1.00 96.88 79 ALA A C 1
ATOM 570 O O . ALA A 1 79 ? -2.059 -0.844 -2.580 1.00 96.88 79 ALA A O 1
ATOM 571 N N . VAL A 1 80 ? -2.810 -2.231 -4.184 1.00 95.81 80 VAL A N 1
ATOM 572 C CA . VAL A 1 80 ? -1.842 -1.825 -5.205 1.00 95.81 80 VAL A CA 1
ATOM 573 C C . VAL A 1 80 ? -2.499 -1.751 -6.573 1.00 95.81 80 VAL A C 1
ATOM 575 O O . VAL A 1 80 ? -3.273 -2.630 -6.947 1.00 95.81 80 VAL A O 1
ATOM 578 N N . LEU A 1 81 ? -2.144 -0.712 -7.321 1.00 95.31 81 LEU A N 1
ATOM 579 C CA . LEU A 1 81 ? -2.422 -0.571 -8.738 1.00 95.31 81 LEU A CA 1
ATOM 580 C C . LEU A 1 81 ? -1.099 -0.678 -9.498 1.00 95.31 81 LEU A C 1
ATOM 582 O O . LEU A 1 81 ? -0.197 0.139 -9.299 1.00 95.31 81 LEU A O 1
ATOM 586 N N . PHE A 1 82 ? -0.993 -1.686 -10.362 1.00 93.56 82 PHE A N 1
ATOM 587 C CA . PHE A 1 82 ? 0.130 -1.836 -11.282 1.00 93.56 82 PHE A CA 1
ATOM 588 C C . PHE A 1 82 ? -0.224 -1.271 -12.651 1.00 93.56 82 PHE A C 1
ATOM 590 O O . PHE A 1 82 ? -1.325 -1.478 -13.160 1.00 93.56 82 PHE A O 1
ATOM 597 N N . SER A 1 83 ? 0.735 -0.598 -13.271 1.00 93.00 83 SER A N 1
ATOM 598 C CA . SER A 1 83 ? 0.575 0.005 -14.588 1.00 93.00 83 SER A CA 1
ATOM 599 C C . SER A 1 83 ? 1.893 -0.014 -15.361 1.00 93.00 83 SER A C 1
ATOM 601 O O . SER A 1 83 ? 2.977 -0.140 -14.793 1.00 93.00 83 SER A O 1
ATOM 603 N N . ALA A 1 84 ? 1.817 0.126 -16.686 1.00 89.25 84 ALA A N 1
ATOM 604 C CA . ALA A 1 84 ? 3.014 0.227 -17.526 1.00 89.25 84 ALA A CA 1
ATOM 605 C C . ALA A 1 84 ? 3.767 1.557 -17.329 1.00 89.25 84 ALA A C 1
ATOM 607 O O . ALA A 1 84 ? 4.958 1.650 -17.619 1.00 89.25 84 ALA A O 1
ATOM 608 N N . ARG A 1 85 ? 3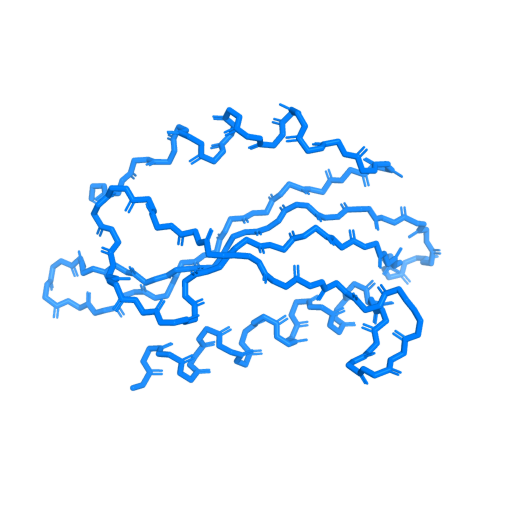.072 2.601 -16.860 1.00 86.50 85 ARG A N 1
ATOM 609 C CA . ARG A 1 85 ? 3.623 3.930 -16.562 1.00 86.50 85 ARG A CA 1
ATOM 610 C C . ARG A 1 85 ? 2.980 4.498 -15.295 1.00 86.50 85 ARG A C 1
ATOM 612 O O . ARG A 1 85 ? 1.812 4.190 -15.056 1.00 86.50 85 ARG A O 1
ATOM 619 N N . PRO A 1 86 ? 3.690 5.326 -14.510 1.00 83.56 86 PRO A N 1
ATOM 620 C CA . PRO A 1 86 ? 3.117 5.955 -13.324 1.00 83.56 86 PRO A CA 1
ATOM 621 C C . PRO A 1 86 ? 1.869 6.770 -13.671 1.00 83.56 86 PRO A C 1
ATOM 623 O O . PRO A 1 86 ? 1.924 7.630 -14.547 1.00 83.56 86 PRO A O 1
ATOM 626 N N . ASP A 1 87 ? 0.771 6.506 -12.966 1.00 84.38 87 ASP A N 1
ATOM 627 C CA . ASP A 1 87 ? -0.473 7.270 -13.079 1.00 84.38 87 ASP A CA 1
ATOM 628 C C . ASP A 1 87 ? -1.101 7.465 -11.685 1.00 84.38 87 ASP A C 1
ATOM 630 O O . ASP A 1 87 ? -1.977 6.702 -11.268 1.00 84.38 87 ASP A O 1
ATOM 634 N N . PRO A 1 88 ? -0.608 8.447 -10.907 1.00 79.19 88 PRO A N 1
ATOM 635 C CA . PRO A 1 88 ? -1.148 8.732 -9.580 1.00 79.19 88 PRO A CA 1
ATOM 636 C C . PRO A 1 88 ? -2.610 9.196 -9.624 1.00 79.19 88 PRO A C 1
ATOM 638 O O . PRO A 1 88 ? -3.378 8.868 -8.724 1.00 79.19 88 PRO A O 1
ATOM 641 N N . ALA A 1 89 ? -3.005 9.903 -10.688 1.00 84.88 89 ALA A N 1
ATOM 642 C CA . ALA A 1 89 ? -4.352 10.444 -10.842 1.00 84.88 89 ALA A CA 1
ATOM 643 C C . ALA A 1 89 ? -5.401 9.335 -11.012 1.00 84.88 89 ALA A C 1
ATOM 645 O O . ALA A 1 89 ? -6.507 9.456 -10.492 1.00 84.88 89 ALA A O 1
ATOM 646 N N . ALA A 1 90 ? -5.051 8.232 -11.683 1.00 83.81 90 ALA A N 1
ATOM 647 C CA . ALA A 1 90 ? -5.905 7.046 -11.747 1.00 83.81 90 ALA A CA 1
ATOM 648 C C . ALA A 1 90 ? -5.950 6.255 -10.426 1.00 83.81 90 ALA A C 1
ATOM 650 O O . ALA A 1 90 ? -6.940 5.579 -10.145 1.00 83.81 90 ALA A O 1
ATOM 651 N N . ALA A 1 91 ? -4.898 6.323 -9.606 1.00 89.94 91 ALA A N 1
ATOM 652 C CA . ALA A 1 91 ? -4.811 5.566 -8.359 1.00 89.94 91 ALA A CA 1
ATOM 653 C C . ALA A 1 91 ? -5.543 6.231 -7.183 1.00 89.94 91 ALA A C 1
ATOM 655 O O . ALA A 1 91 ? -6.096 5.533 -6.334 1.00 89.94 91 ALA A O 1
ATOM 656 N N . ASP A 1 92 ? -5.585 7.563 -7.136 1.00 90.81 92 ASP A N 1
ATOM 657 C CA . ASP A 1 92 ? -6.281 8.303 -6.082 1.00 90.81 92 ASP A CA 1
ATOM 658 C C . ASP A 1 92 ? -7.772 7.909 -5.928 1.00 90.81 92 ASP A C 1
ATOM 660 O O . ASP A 1 92 ? -8.164 7.590 -4.803 1.00 90.81 92 ASP A O 1
ATOM 664 N N . PRO A 1 93 ? -8.613 7.833 -6.987 1.00 92.38 93 PRO A N 1
ATOM 665 C CA . PRO A 1 93 ? -10.006 7.399 -6.837 1.00 92.38 93 PRO A CA 1
ATOM 666 C C . PRO A 1 93 ? -10.129 5.930 -6.413 1.00 92.38 93 PRO A C 1
ATOM 668 O O . PRO A 1 93 ? -11.032 5.590 -5.650 1.00 92.38 93 PRO A O 1
ATOM 671 N N . PHE A 1 94 ? -9.209 5.064 -6.851 1.00 92.62 94 PHE A N 1
ATOM 672 C CA . PHE A 1 94 ? -9.172 3.666 -6.418 1.00 92.62 94 PHE A CA 1
ATOM 673 C C . PHE A 1 94 ? -8.940 3.557 -4.903 1.00 92.62 94 PHE A C 1
ATOM 675 O O . PHE A 1 94 ? -9.653 2.826 -4.219 1.00 92.62 94 PHE A O 1
ATOM 682 N N . PHE A 1 95 ? -7.991 4.324 -4.359 1.00 94.44 95 PHE A N 1
ATOM 683 C CA . PHE A 1 95 ? -7.709 4.325 -2.923 1.00 94.44 95 PHE A CA 1
ATOM 684 C C . PHE A 1 95 ? -8.735 5.100 -2.094 1.00 94.44 95 PHE A C 1
ATOM 686 O O . PHE A 1 95 ? -8.948 4.757 -0.932 1.00 94.44 95 PHE A O 1
ATOM 693 N N . ALA A 1 96 ? -9.375 6.125 -2.659 1.00 91.19 96 ALA A N 1
ATOM 694 C CA . ALA A 1 96 ? -10.463 6.845 -2.001 1.00 91.19 96 ALA A CA 1
ATOM 695 C C . ALA A 1 96 ? -11.718 5.972 -1.827 1.00 91.19 96 ALA A C 1
ATOM 697 O O . ALA A 1 96 ? -12.458 6.156 -0.866 1.00 91.19 96 ALA A O 1
ATOM 698 N N . GLY A 1 97 ? -11.938 5.008 -2.727 1.00 91.50 97 GLY A N 1
ATOM 699 C CA . GLY A 1 97 ? -13.055 4.063 -2.667 1.00 91.50 97 GLY A CA 1
ATOM 700 C C . GLY A 1 97 ? -12.856 2.869 -1.724 1.00 91.50 97 GLY A C 1
ATOM 701 O O . GLY A 1 97 ? -13.702 1.978 -1.706 1.00 91.50 97 GLY A O 1
ATOM 702 N N . LEU A 1 98 ? -11.752 2.795 -0.969 1.00 92.69 98 LEU A N 1
ATOM 703 C CA . LEU A 1 98 ? -11.524 1.693 -0.031 1.00 92.69 98 LEU A CA 1
ATOM 704 C C . LEU A 1 98 ? -12.465 1.791 1.177 1.00 92.69 98 LEU A C 1
ATOM 706 O O . LEU A 1 98 ? -12.288 2.635 2.053 1.00 92.69 98 LEU A O 1
ATOM 710 N N . GLU A 1 99 ? -13.417 0.863 1.265 1.00 90.69 99 GLU A N 1
ATOM 711 C CA . GLU A 1 99 ? -14.311 0.730 2.415 1.00 90.69 99 GLU A CA 1
ATOM 712 C C . GLU A 1 99 ? -13.826 -0.355 3.378 1.00 90.69 99 GLU A C 1
ATOM 714 O O . GLU A 1 99 ? -13.684 -1.530 3.029 1.00 90.69 99 GLU A O 1
ATOM 719 N N . LEU A 1 100 ? -13.582 0.036 4.630 1.00 87.44 100 LEU A N 1
ATOM 720 C CA . LEU A 1 100 ? -13.046 -0.849 5.656 1.00 87.44 100 LEU A CA 1
ATOM 721 C C . LEU A 1 100 ? -14.141 -1.382 6.592 1.00 87.44 100 LEU A C 1
ATOM 723 O O . LEU A 1 100 ? -14.047 -1.197 7.801 1.00 87.44 100 LEU A O 1
ATOM 727 N N . GLN A 1 101 ? -15.127 -2.096 6.041 1.00 73.38 101 GLN A N 1
ATOM 728 C CA . GLN A 1 101 ? -16.145 -2.825 6.821 1.00 73.38 101 GLN A CA 1
ATOM 729 C C . GLN A 1 101 ? -15.577 -4.051 7.567 1.00 73.38 101 GLN A C 1
ATOM 731 O O . GLN A 1 101 ? -14.672 -4.757 7.030 1.00 73.38 101 GLN A O 1
#

Foldseek 3Di:
DLLVVLVVVVVVVCVQQAWDDPPDPQPWDWDADDAPQFDPDPSFTWTWTWGAHPVRQIKIKTKTWTWHDDPNDIDIDMDIDIDSDDDVVVVVVVSNPDDDD

pLDDT: mean 92.62, std 4.64, range [73.38, 98.19]

Secondary structure (DSSP, 8-state):
-HHHHHHHHHHHHHHHTTPPPTTSTTPPPPEE---TTB---TT-EEEEEEEE-TTS-EEEEEEEEEEEEETTEEEEEEEEEEESS--HHHHHHHHHT----